Protein AF-A0A9Q9BZ95-F1 (afdb_monomer)

Secondary structure (DSSP, 8-state):
-----HHHHHHHHHHHHHHS-TTTHHHHHHHHHHHHHHHHHHHHHHHHHHHHTT-------------EEEEE-TTS-EEEEE-THHHHHHHHHTSSSS-----

Radius of gyration: 24.18 Å; Cα contacts (8 Å, |Δi|>4): 35; chains: 1; bounding box: 45×57×64 Å

Foldseek 3Di:
DCPPDPVNVVVVVVVVCVVDDVVCVVVVVVVVVVVVVVVVVVVVVVVVVCVVVVVDPPCPDDPPPFPWDWDQDPVRDIDTDTDCVVVVVVVVVVPPPPDDDDD

pLDDT: mean 70.89, std 17.48, range [34.62, 92.94]

Organism: NCBI:txid89586

Solvent-accessible surface area (backbone atoms only — not comparable to full-atom values): 6627 Å² total; per-residue (Å²): 134,82,84,78,43,74,70,54,54,50,50,52,50,52,54,49,54,69,75,40,59,75,85,48,49,68,53,54,52,52,51,50,51,53,51,50,53,52,51,51,52,53,48,50,54,50,51,53,51,37,52,75,68,69,76,49,93,75,81,78,66,82,74,71,84,66,58,73,43,78,45,72,45,100,84,72,47,81,41,90,42,71,66,61,75,68,62,54,62,61,53,59,70,72,69,78,82,82,86,87,89,88,132

Sequence (103 aa):
MFSIGLSEIIVIIVVGCLMLDPKKLPHVIKDIQTLYKKIFIIRQELINTAKSINICDIDDNEEENVIKKKIIGNDGNVYEAYEIKNLINNKEAKSYDSKNTNS

Nearest PDB structures (foldseek):
  6skl-assembly1_X  TM=2.795E-01  e=6.503E-01  Saccharomyces cerevisiae S288C
  8kg6-assembly1_K  TM=3.025E-01  e=1.535E+00  Saccharomyces cerevisiae S288C
  6zqe-assembly1_UK  TM=4.570E-01  e=5.041E+00  Saccharomyces cerevisiae S288C

InterPro domains:
  IPR003369 Sec-independent protein translocase protein TatA/B/E [PF02416] (2-38)

Mean predict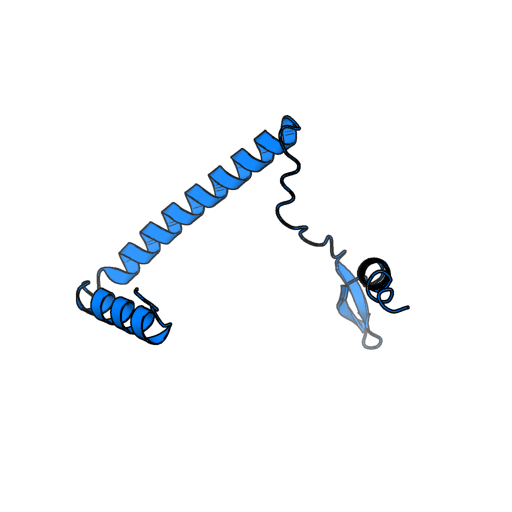ed aligned error: 18.7 Å

Structure (mmCIF, N/CA/C/O backbone):
data_AF-A0A9Q9BZ95-F1
#
_entry.id   AF-A0A9Q9BZ95-F1
#
loop_
_atom_site.group_PDB
_atom_site.id
_atom_site.type_symbol
_atom_site.label_atom_id
_atom_site.label_alt_id
_atom_site.label_comp_id
_atom_site.label_asym_id
_atom_site.label_entity_id
_atom_site.label_seq_id
_atom_site.pdbx_PDB_ins_code
_atom_site.Cartn_x
_atom_site.Cartn_y
_atom_site.Cartn_z
_atom_site.occupancy
_atom_site.B_iso_or_equiv
_atom_site.auth_seq_id
_atom_site.auth_comp_id
_atom_site.auth_asym_id
_atom_site.auth_atom_id
_atom_site.pdbx_PDB_model_num
ATOM 1 N N . MET A 1 1 ? 1.305 -29.147 -0.300 1.00 56.69 1 MET A N 1
ATOM 2 C CA . MET A 1 1 ? 0.551 -28.687 -1.485 1.00 56.69 1 MET A CA 1
ATOM 3 C C . MET A 1 1 ? -0.519 -27.728 -0.995 1.00 56.69 1 MET A C 1
ATOM 5 O O . MET A 1 1 ? -1.635 -28.149 -0.736 1.00 56.69 1 MET A O 1
ATOM 9 N N . PHE A 1 2 ? -0.155 -26.469 -0.753 1.00 58.03 2 PHE A N 1
ATOM 10 C CA . PHE A 1 2 ? -1.134 -25.452 -0.384 1.00 58.03 2 PHE A CA 1
ATOM 11 C C . PHE A 1 2 ? -1.585 -24.776 -1.668 1.00 58.03 2 PHE A C 1
ATOM 13 O O . PHE A 1 2 ? -0.941 -23.845 -2.147 1.00 58.03 2 PHE A O 1
ATOM 20 N N . SER A 1 3 ? -2.669 -25.281 -2.247 1.00 74.75 3 SER A N 1
ATOM 21 C CA . SER A 1 3 ? -3.441 -24.535 -3.238 1.00 74.75 3 SER A CA 1
ATOM 22 C C . SER A 1 3 ? -4.185 -23.420 -2.501 1.00 74.75 3 SER A C 1
ATOM 24 O O . SER A 1 3 ? -5.400 -23.492 -2.343 1.00 74.75 3 SER A O 1
ATOM 26 N N . ILE A 1 4 ? -3.432 -22.449 -1.966 1.00 82.62 4 ILE A N 1
ATOM 27 C CA . ILE A 1 4 ? -3.984 -21.353 -1.170 1.00 82.62 4 ILE A CA 1
ATOM 28 C C . ILE A 1 4 ? -4.906 -20.548 -2.094 1.00 82.62 4 ILE A C 1
ATOM 30 O O . ILE A 1 4 ? -4.480 -19.963 -3.094 1.00 82.62 4 ILE A O 1
ATOM 34 N N . GLY A 1 5 ? -6.201 -20.599 -1.807 1.00 87.94 5 GLY A N 1
ATOM 35 C CA . GLY A 1 5 ? -7.210 -19.850 -2.546 1.00 87.94 5 GLY A CA 1
ATOM 36 C C . GLY A 1 5 ? -7.335 -18.420 -2.025 1.00 87.94 5 GLY A C 1
ATOM 37 O O . GLY A 1 5 ? -6.977 -18.126 -0.883 1.00 87.94 5 GLY A O 1
ATOM 38 N N . LEU A 1 6 ? -7.928 -17.528 -2.826 1.00 88.50 6 LEU A N 1
ATOM 39 C CA . LEU A 1 6 ? -8.269 -16.169 -2.377 1.00 88.50 6 LEU A CA 1
ATOM 40 C C . LEU A 1 6 ? -9.136 -16.183 -1.105 1.00 88.50 6 LEU A C 1
ATOM 42 O O . LEU A 1 6 ? -8.941 -15.355 -0.220 1.00 88.50 6 LEU A O 1
ATOM 46 N N . SER A 1 7 ? -10.049 -17.153 -0.980 1.00 91.38 7 SER A N 1
ATOM 47 C CA . SER A 1 7 ? -10.884 -17.334 0.214 1.00 91.38 7 SER A CA 1
ATOM 48 C C . SER A 1 7 ? -10.063 -17.604 1.476 1.00 91.38 7 SER A C 1
ATOM 50 O O . SER A 1 7 ? -10.384 -17.089 2.541 1.00 91.38 7 SER A O 1
ATOM 52 N N . GLU A 1 8 ? -8.987 -18.377 1.366 1.00 90.38 8 GLU A N 1
ATOM 53 C CA . GLU A 1 8 ? -8.144 -18.764 2.497 1.00 90.38 8 GLU A CA 1
ATOM 54 C C . GLU A 1 8 ? -7.241 -17.605 2.937 1.00 90.38 8 GLU A C 1
ATOM 56 O O . GLU A 1 8 ? -7.107 -17.338 4.130 1.00 90.38 8 GLU A O 1
ATOM 61 N N . ILE A 1 9 ? -6.736 -16.821 1.976 1.00 92.94 9 ILE A N 1
ATOM 62 C CA . ILE A 1 9 ? -6.018 -15.565 2.243 1.00 92.94 9 ILE A CA 1
ATOM 63 C C . ILE A 1 9 ? -6.906 -14.585 3.020 1.00 92.94 9 ILE A C 1
ATOM 65 O O . ILE A 1 9 ? -6.462 -14.001 4.007 1.00 92.94 9 ILE A O 1
ATOM 69 N N . ILE A 1 10 ? -8.169 -14.423 2.613 1.00 92.75 10 ILE A N 1
ATOM 70 C CA . ILE A 1 10 ? -9.115 -13.533 3.301 1.00 92.75 10 ILE A CA 1
ATOM 71 C C . ILE A 1 10 ? -9.347 -13.999 4.742 1.00 92.75 10 ILE A C 1
ATOM 73 O O . ILE A 1 10 ? -9.312 -13.174 5.654 1.00 92.75 10 ILE A O 1
ATOM 77 N N . VAL A 1 11 ? -9.532 -15.303 4.971 1.00 92.88 11 VAL A N 1
ATOM 78 C CA . VAL A 1 11 ? -9.704 -15.853 6.327 1.00 92.88 11 VAL A CA 1
ATOM 79 C C . VAL A 1 11 ? -8.476 -15.573 7.192 1.00 92.88 11 VAL A C 1
ATOM 81 O O . VAL A 1 11 ? -8.629 -15.108 8.320 1.00 92.88 11 VAL A O 1
ATOM 84 N N . ILE A 1 12 ? -7.266 -15.777 6.665 1.00 92.75 12 ILE A N 1
ATOM 85 C CA . ILE A 1 12 ? -6.017 -15.484 7.383 1.00 92.75 12 ILE A CA 1
ATOM 86 C C . ILE A 1 12 ? -5.934 -13.998 7.754 1.00 92.75 12 ILE A C 1
ATOM 88 O O . ILE A 1 12 ? -5.594 -13.671 8.891 1.00 92.75 12 ILE A O 1
ATOM 92 N N . ILE A 1 13 ? -6.286 -13.098 6.830 1.00 90.75 13 ILE A N 1
ATOM 93 C CA . ILE A 1 13 ? -6.296 -11.651 7.089 1.00 90.75 13 ILE A CA 1
ATOM 94 C C . ILE A 1 13 ? -7.307 -11.309 8.185 1.00 90.75 13 ILE A C 1
ATOM 96 O O . ILE A 1 13 ? -6.962 -10.592 9.119 1.00 90.75 13 ILE A O 1
ATOM 100 N N . VAL A 1 14 ? -8.532 -11.836 8.113 1.00 91.12 14 VAL A N 1
ATOM 101 C CA . VAL A 1 14 ? -9.579 -11.568 9.112 1.00 91.12 14 VAL A CA 1
ATOM 102 C C . VAL A 1 14 ? -9.163 -12.078 10.490 1.00 91.12 14 VAL A C 1
ATOM 104 O O . VAL A 1 14 ? -9.259 -11.336 11.466 1.00 91.12 14 VAL A O 1
ATOM 107 N N . VAL A 1 15 ? -8.648 -13.307 10.579 1.00 92.19 15 VAL A N 1
ATOM 108 C CA . VAL A 1 15 ? -8.153 -13.881 11.840 1.00 92.19 15 VAL A CA 1
ATOM 109 C C . VAL A 1 15 ? -6.976 -13.065 12.380 1.00 92.19 15 VAL A C 1
ATOM 111 O O . VAL A 1 15 ? -6.949 -12.747 13.568 1.00 92.19 15 VAL A O 1
ATOM 114 N N . GLY A 1 16 ? -6.048 -12.646 11.517 1.00 88.81 16 GLY A N 1
ATOM 115 C CA . GLY A 1 16 ? -4.945 -11.761 11.890 1.00 88.81 16 GLY A CA 1
ATOM 116 C C . GLY A 1 16 ? -5.427 -10.402 12.407 1.00 88.81 16 GLY A C 1
ATOM 117 O O . GLY A 1 16 ? -4.951 -9.932 13.437 1.00 88.81 16 GLY A O 1
ATOM 118 N N . CYS A 1 17 ? -6.417 -9.790 11.754 1.00 86.00 17 CYS A N 1
ATOM 119 C CA . CYS A 1 17 ? -7.023 -8.536 12.199 1.00 86.00 17 CYS A CA 1
ATOM 120 C C . CYS A 1 17 ? -7.783 -8.674 13.524 1.00 86.00 17 CYS A C 1
ATOM 122 O O . CYS A 1 17 ? -7.808 -7.711 14.281 1.00 86.00 17 CYS A O 1
ATOM 124 N N . LEU A 1 18 ? -8.383 -9.833 13.811 1.00 87.38 18 LEU A N 1
ATOM 125 C CA . LEU A 1 18 ? -9.044 -10.111 15.093 1.00 87.38 18 LEU A CA 1
ATOM 126 C C . LEU A 1 18 ? -8.041 -10.348 16.229 1.00 87.38 18 LEU A C 1
ATOM 128 O O . LEU A 1 18 ? -8.315 -9.982 17.369 1.00 87.38 18 LEU A O 1
ATOM 132 N N . MET A 1 19 ? -6.892 -10.960 15.928 1.00 88.44 19 MET A N 1
ATOM 133 C CA . MET A 1 19 ? -5.805 -11.145 16.896 1.00 88.44 19 MET A CA 1
ATOM 134 C C . MET A 1 19 ? -5.093 -9.835 17.241 1.00 88.44 19 MET A C 1
ATOM 136 O O . MET A 1 19 ? -4.551 -9.689 18.337 1.00 88.44 19 MET A O 1
ATOM 140 N N . LEU A 1 20 ? -5.069 -8.885 16.309 1.00 83.62 20 LEU A N 1
ATOM 141 C CA . LEU A 1 20 ? -4.503 -7.562 16.522 1.00 83.62 20 LEU A CA 1
ATOM 142 C C . LEU A 1 20 ? -5.536 -6.649 17.187 1.00 83.62 20 LEU A C 1
ATOM 144 O O . LEU A 1 20 ? -6.693 -6.597 16.785 1.00 83.62 20 LEU A O 1
ATOM 148 N N . ASP A 1 21 ? -5.109 -5.856 18.171 1.00 82.81 21 ASP A N 1
ATOM 149 C CA . ASP A 1 21 ? -5.989 -4.837 18.745 1.00 82.81 21 ASP A CA 1
ATOM 150 C C . ASP A 1 21 ? -6.474 -3.882 17.634 1.00 82.81 21 ASP A C 1
ATOM 152 O O . ASP A 1 21 ? -5.642 -3.211 17.003 1.00 82.81 21 ASP A O 1
ATOM 156 N N . PRO A 1 22 ? -7.796 -3.701 17.438 1.00 79.06 22 PRO A N 1
ATOM 157 C CA . PRO A 1 22 ? -8.328 -2.856 16.363 1.00 79.06 22 PRO A CA 1
ATOM 158 C C . PRO A 1 22 ? -7.884 -1.394 16.501 1.00 79.06 22 PRO A C 1
ATOM 160 O O . PRO A 1 22 ? -7.792 -0.661 15.520 1.00 79.06 22 PRO A O 1
ATOM 163 N N . LYS A 1 23 ? -7.536 -0.971 17.723 1.00 83.44 23 LYS A N 1
ATOM 164 C CA . LYS A 1 23 ? -6.996 0.362 18.022 1.00 83.44 23 LYS A CA 1
ATOM 165 C C . LYS A 1 23 ? -5.556 0.558 17.535 1.00 83.44 23 LYS A C 1
ATOM 167 O O . LYS A 1 23 ? -5.159 1.691 17.278 1.00 83.44 23 LYS A O 1
ATOM 172 N N . LYS A 1 24 ? -4.773 -0.518 17.411 1.00 83.44 24 LYS A N 1
ATOM 173 C CA . LYS A 1 24 ? -3.363 -0.483 16.983 1.00 83.44 24 LYS A CA 1
ATOM 174 C C . LYS A 1 24 ? -3.213 -0.670 15.473 1.00 83.44 24 LYS A C 1
ATOM 176 O O . LYS A 1 24 ? -2.263 -0.153 14.894 1.00 83.44 24 LYS A O 1
ATOM 181 N N . LEU A 1 25 ? -4.173 -1.327 14.824 1.00 82.94 25 LEU A N 1
ATOM 182 C CA . LEU A 1 25 ? -4.185 -1.569 13.380 1.00 82.94 25 LEU A CA 1
ATOM 183 C C . LEU A 1 25 ? -3.965 -0.304 12.514 1.00 82.94 25 LEU A C 1
ATOM 185 O O . LEU A 1 25 ? -3.078 -0.332 11.659 1.00 82.94 25 LEU A O 1
ATOM 189 N N . PRO A 1 26 ? -4.662 0.833 12.735 1.00 85.75 26 PRO A N 1
ATOM 190 C CA . PRO A 1 26 ? -4.415 2.044 11.948 1.00 85.75 26 PRO A CA 1
ATOM 191 C C . PRO A 1 26 ? -3.026 2.653 12.188 1.00 85.75 26 PRO A C 1
ATOM 193 O O . PRO A 1 26 ? -2.524 3.370 11.325 1.00 85.75 26 PRO A O 1
ATOM 196 N N . HIS A 1 27 ? -2.397 2.388 13.336 1.00 87.56 27 HIS A N 1
ATOM 197 C CA . HIS A 1 27 ? -1.030 2.830 13.609 1.00 87.56 27 HIS A CA 1
ATOM 198 C C . HIS A 1 27 ? -0.021 1.984 12.825 1.00 87.56 27 HIS A C 1
ATOM 200 O O . HIS A 1 27 ? 0.783 2.529 12.077 1.00 87.56 27 HIS A O 1
ATOM 206 N N . VAL A 1 28 ? -0.181 0.657 12.864 1.00 86.06 28 VAL A N 1
ATOM 207 C CA . VAL A 1 28 ? 0.652 -0.292 12.109 1.00 86.06 28 VAL A CA 1
ATOM 208 C C . VAL A 1 28 ? 0.591 -0.021 10.601 1.00 86.06 28 VAL A C 1
ATOM 210 O O . VAL A 1 28 ? 1.619 -0.017 9.928 1.00 86.06 28 VAL A O 1
ATOM 213 N N . ILE A 1 29 ? -0.595 0.279 10.058 1.00 87.81 29 ILE A N 1
ATOM 214 C CA . ILE A 1 29 ? -0.749 0.636 8.637 1.00 87.81 29 ILE A CA 1
ATOM 215 C C . ILE A 1 29 ? 0.025 1.920 8.297 1.00 87.81 29 ILE A C 1
ATOM 217 O O . ILE A 1 29 ? 0.674 1.982 7.252 1.00 87.81 29 ILE A O 1
ATOM 221 N N . LYS A 1 30 ? -0.005 2.940 9.167 1.00 89.75 30 LYS A N 1
ATOM 222 C CA . LYS A 1 30 ? 0.751 4.190 8.968 1.00 89.75 30 LYS A CA 1
ATOM 223 C C . LYS A 1 30 ? 2.262 3.960 8.999 1.00 89.75 30 LYS A C 1
ATOM 225 O O . LYS A 1 30 ? 2.986 4.559 8.198 1.00 89.75 30 LYS A O 1
ATOM 230 N N . ASP A 1 31 ? 2.729 3.078 9.874 1.00 89.75 31 ASP A N 1
ATOM 231 C CA . ASP A 1 31 ? 4.146 2.726 9.971 1.00 89.75 31 ASP A CA 1
ATOM 232 C C . ASP A 1 31 ? 4.616 1.996 8.709 1.00 89.75 31 ASP A C 1
ATOM 234 O O . ASP A 1 31 ? 5.620 2.379 8.101 1.00 89.75 31 ASP A O 1
ATOM 238 N N . ILE A 1 32 ? 3.828 1.022 8.240 1.00 88.81 32 ILE A N 1
ATOM 239 C CA . ILE A 1 32 ? 4.071 0.306 6.980 1.00 88.81 32 ILE A CA 1
ATOM 240 C C . ILE A 1 32 ? 4.058 1.274 5.796 1.00 88.81 32 ILE A C 1
ATOM 242 O O . ILE A 1 32 ? 4.942 1.209 4.946 1.00 88.81 32 ILE A O 1
ATOM 246 N N . GLN A 1 33 ? 3.105 2.206 5.742 1.00 89.94 33 GLN A N 1
ATOM 247 C CA . GLN A 1 33 ? 3.033 3.202 4.673 1.00 89.94 33 GLN A CA 1
ATOM 248 C C . GLN A 1 33 ? 4.278 4.098 4.653 1.00 89.94 33 GLN A C 1
ATOM 250 O O . GLN A 1 33 ? 4.807 4.413 3.585 1.00 89.94 33 GLN A O 1
ATOM 255 N N . THR A 1 34 ? 4.759 4.509 5.825 1.00 90.06 34 THR A N 1
ATOM 256 C CA . THR A 1 34 ? 5.964 5.337 5.947 1.00 90.06 34 THR A CA 1
ATOM 257 C C . THR A 1 34 ? 7.205 4.563 5.512 1.00 90.06 34 THR A C 1
ATOM 259 O O . THR A 1 34 ? 8.031 5.094 4.768 1.00 90.06 34 THR A O 1
ATOM 262 N N . LEU A 1 35 ? 7.318 3.297 5.917 1.00 88.00 35 LEU A N 1
ATOM 263 C CA . LEU A 1 35 ? 8.397 2.408 5.491 1.00 88.00 35 LEU A CA 1
ATOM 264 C C . LEU A 1 35 ? 8.362 2.171 3.975 1.00 88.00 35 LEU A C 1
ATOM 266 O O . LEU A 1 35 ? 9.387 2.296 3.310 1.00 88.00 35 LEU A O 1
ATOM 270 N N . TYR A 1 36 ? 7.180 1.906 3.418 1.00 88.00 36 TYR A N 1
ATOM 271 C CA . TYR A 1 36 ? 6.987 1.698 1.987 1.00 88.00 36 TYR A CA 1
ATOM 272 C C . TYR A 1 36 ? 7.402 2.928 1.175 1.00 88.00 36 TYR A C 1
ATOM 274 O O . TYR A 1 36 ? 8.138 2.798 0.201 1.00 88.00 36 TYR A O 1
ATOM 282 N N . LYS A 1 37 ? 7.013 4.136 1.610 1.00 88.62 37 LYS A N 1
ATOM 283 C CA . LYS A 1 37 ? 7.448 5.389 0.970 1.00 88.62 37 LYS A CA 1
ATOM 284 C C . LYS A 1 37 ? 8.970 5.532 0.960 1.00 88.62 37 LYS A C 1
ATOM 286 O O . LYS A 1 37 ? 9.529 5.910 -0.062 1.00 88.62 37 LYS A O 1
ATOM 291 N N . LYS A 1 38 ? 9.644 5.202 2.067 1.00 86.69 38 LYS A N 1
ATOM 292 C CA . LYS A 1 38 ? 11.115 5.238 2.136 1.00 86.69 38 LYS A CA 1
ATOM 293 C C . LYS A 1 38 ? 11.746 4.255 1.153 1.00 86.69 38 LYS A C 1
ATOM 295 O O . LYS A 1 38 ? 12.647 4.635 0.417 1.00 86.69 38 LYS A O 1
ATOM 300 N N . ILE A 1 39 ? 11.243 3.023 1.103 1.00 86.44 39 ILE A N 1
ATOM 301 C CA . ILE A 1 39 ? 11.727 2.003 0.162 1.00 86.44 39 ILE A CA 1
ATOM 302 C C . ILE A 1 39 ? 11.493 2.445 -1.287 1.00 86.44 39 ILE A C 1
ATOM 304 O O . ILE A 1 39 ? 12.365 2.252 -2.126 1.00 86.44 39 ILE A O 1
ATOM 308 N N . PHE A 1 40 ? 10.350 3.066 -1.582 1.00 85.00 40 PHE A N 1
ATOM 309 C CA . PHE A 1 40 ? 10.035 3.580 -2.914 1.00 85.00 40 PHE A CA 1
ATOM 310 C C . PHE A 1 40 ? 11.010 4.676 -3.364 1.00 85.00 40 PHE A C 1
ATOM 312 O O . PHE A 1 40 ? 11.507 4.623 -4.485 1.00 85.00 40 PHE A O 1
ATOM 319 N N . ILE A 1 41 ? 11.333 5.624 -2.480 1.00 85.25 41 ILE A N 1
ATOM 320 C CA . ILE A 1 41 ? 12.314 6.684 -2.765 1.00 85.25 41 ILE A CA 1
ATOM 321 C C . ILE A 1 41 ? 13.698 6.076 -3.022 1.00 85.25 41 ILE A C 1
ATOM 323 O O . ILE A 1 41 ? 14.311 6.367 -4.043 1.00 85.25 41 ILE A O 1
ATOM 327 N N . ILE A 1 42 ? 14.149 5.168 -2.149 1.00 83.31 42 ILE A N 1
ATOM 328 C CA . ILE A 1 42 ? 15.449 4.495 -2.300 1.00 83.31 42 ILE A CA 1
ATOM 329 C C . ILE A 1 42 ? 15.502 3.711 -3.614 1.00 83.31 42 ILE A C 1
ATOM 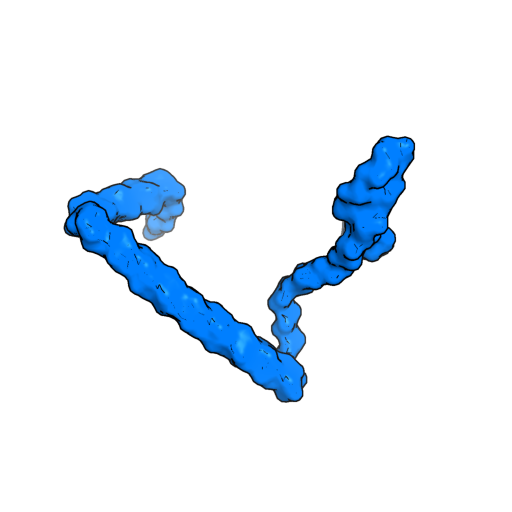331 O O . ILE A 1 42 ? 16.513 3.743 -4.307 1.00 83.31 42 ILE A O 1
ATOM 335 N N . ARG A 1 43 ? 14.414 3.027 -3.988 1.00 81.19 43 ARG A N 1
ATOM 336 C CA . ARG A 1 43 ? 14.319 2.333 -5.278 1.00 81.19 43 ARG A CA 1
ATOM 337 C C . ARG A 1 43 ? 14.480 3.293 -6.450 1.00 81.19 43 ARG A C 1
ATOM 339 O O . ARG A 1 43 ? 15.272 2.992 -7.334 1.00 81.19 43 ARG A O 1
ATOM 346 N N . GLN A 1 44 ? 13.789 4.433 -6.447 1.00 77.56 44 GLN A N 1
ATOM 347 C CA . GLN A 1 44 ? 13.943 5.428 -7.511 1.00 77.56 44 GLN A CA 1
ATOM 348 C C . GLN A 1 44 ? 15.368 5.979 -7.596 1.00 77.56 44 GLN A C 1
ATOM 350 O O . GLN A 1 44 ? 15.911 6.093 -8.691 1.00 77.56 44 GLN A O 1
ATOM 355 N N . GLU A 1 45 ? 16.002 6.286 -6.464 1.00 78.06 45 GLU A N 1
ATOM 356 C CA . GLU A 1 45 ? 17.394 6.752 -6.444 1.00 78.06 45 GLU A CA 1
ATOM 357 C C . GLU A 1 45 ? 18.358 5.683 -6.976 1.00 78.06 45 GLU A C 1
ATOM 359 O O . GLU A 1 45 ? 19.278 5.998 -7.735 1.00 78.06 45 GLU A O 1
ATOM 364 N N . LEU A 1 46 ? 18.114 4.412 -6.641 1.00 81.81 46 LEU A N 1
ATOM 365 C CA . LEU A 1 46 ? 18.903 3.283 -7.125 1.00 81.81 46 LEU A CA 1
ATOM 366 C C . LEU A 1 46 ? 18.737 3.086 -8.638 1.00 81.81 46 LEU A C 1
ATOM 368 O O . LEU A 1 46 ? 19.734 2.921 -9.335 1.00 81.81 46 LEU A O 1
ATOM 372 N N . ILE A 1 47 ? 17.503 3.156 -9.150 1.00 77.69 47 ILE A N 1
ATOM 373 C CA . ILE A 1 47 ? 17.196 3.065 -10.588 1.00 77.69 47 ILE A CA 1
ATOM 374 C C . ILE A 1 47 ? 17.832 4.236 -11.339 1.00 77.69 47 ILE A C 1
ATOM 376 O O . ILE A 1 47 ? 18.508 4.027 -12.344 1.00 77.69 47 ILE A O 1
ATOM 380 N N . ASN A 1 48 ? 17.697 5.463 -10.830 1.00 75.81 48 ASN A N 1
ATOM 381 C CA . ASN A 1 48 ? 18.297 6.651 -11.440 1.00 75.81 48 ASN A CA 1
ATOM 382 C C . ASN A 1 48 ? 19.829 6.568 -11.472 1.00 75.81 48 ASN A C 1
ATOM 384 O O . ASN A 1 48 ? 20.448 6.969 -12.456 1.00 75.81 48 ASN A O 1
ATOM 388 N N . THR A 1 49 ? 20.438 6.008 -10.426 1.00 76.62 49 THR A N 1
ATOM 389 C CA . THR A 1 49 ? 21.888 5.773 -10.366 1.00 76.62 49 THR A CA 1
ATOM 390 C C . THR A 1 49 ? 22.318 4.640 -11.302 1.00 76.62 49 THR A C 1
ATOM 392 O O . THR A 1 49 ? 23.326 4.750 -11.989 1.00 76.62 49 THR A O 1
ATOM 395 N N . ALA A 1 50 ? 21.550 3.556 -11.401 1.00 73.25 50 ALA A N 1
ATOM 396 C CA . ALA A 1 50 ? 21.836 2.473 -12.342 1.00 73.25 50 ALA A CA 1
ATOM 397 C C . ALA A 1 50 ? 21.717 2.942 -13.804 1.00 73.25 50 ALA A C 1
ATOM 399 O O . ALA A 1 50 ? 22.563 2.599 -14.636 1.00 73.25 50 ALA A O 1
ATOM 400 N N . LYS A 1 51 ? 20.720 3.791 -14.091 1.00 72.50 51 LYS A N 1
ATOM 401 C CA . LYS A 1 51 ? 20.508 4.439 -15.390 1.00 72.50 51 LYS A CA 1
ATOM 402 C C . LYS A 1 51 ? 21.639 5.404 -15.738 1.00 72.50 51 LYS A C 1
ATOM 404 O O . LYS A 1 51 ? 22.080 5.430 -16.882 1.00 72.50 51 LYS A O 1
ATOM 409 N N . SER A 1 52 ? 22.148 6.170 -14.770 1.00 70.50 52 SER A N 1
ATOM 410 C CA . SER A 1 52 ? 23.247 7.114 -15.017 1.00 70.50 52 SER A CA 1
ATOM 411 C C . SER A 1 52 ? 24.586 6.430 -15.302 1.00 70.50 52 SER A C 1
ATOM 413 O O . SER A 1 52 ? 25.435 7.020 -15.967 1.00 70.50 52 SER A O 1
ATOM 415 N N . ILE A 1 53 ? 24.765 5.181 -14.860 1.00 74.50 53 ILE A N 1
ATOM 416 C CA . ILE A 1 53 ? 25.985 4.397 -15.097 1.00 74.50 53 ILE A CA 1
ATOM 417 C C . ILE A 1 53 ? 25.815 3.440 -16.305 1.00 74.50 53 ILE A C 1
ATOM 419 O O . ILE A 1 53 ? 26.727 2.681 -16.619 1.00 74.50 53 ILE A O 1
ATOM 423 N N . ASN A 1 54 ? 24.690 3.491 -17.044 1.00 60.75 54 ASN A N 1
ATOM 424 C CA . ASN A 1 54 ? 24.392 2.611 -18.195 1.00 60.75 54 ASN A CA 1
ATOM 425 C C . ASN A 1 54 ? 24.470 1.102 -17.867 1.00 60.75 54 ASN A C 1
ATOM 427 O O . ASN A 1 54 ? 24.701 0.276 -18.748 1.00 60.75 54 ASN A O 1
ATOM 431 N N . ILE A 1 55 ? 24.306 0.722 -16.594 1.00 60.78 55 ILE A N 1
ATOM 432 C CA . ILE A 1 55 ? 24.533 -0.666 -16.158 1.00 60.78 55 ILE A CA 1
ATOM 433 C C . ILE A 1 55 ? 23.342 -1.566 -16.502 1.00 60.78 55 ILE A C 1
ATOM 435 O O . ILE A 1 55 ? 23.525 -2.773 -16.655 1.00 60.78 55 ILE A O 1
ATOM 439 N N . CYS A 1 56 ? 22.136 -1.020 -16.676 1.00 51.09 56 CYS A N 1
ATOM 440 C CA . CYS A 1 56 ? 20.982 -1.820 -17.064 1.00 51.09 56 CYS A CA 1
ATOM 441 C C . CYS A 1 56 ? 19.975 -1.020 -17.900 1.00 51.09 56 CYS A C 1
ATOM 443 O O . CYS A 1 56 ? 19.561 0.066 -17.490 1.00 51.09 56 CYS A O 1
ATOM 445 N N . ASP A 1 57 ? 19.492 -1.629 -18.986 1.00 57.00 57 ASP A N 1
ATOM 446 C CA . ASP A 1 57 ? 18.175 -1.352 -19.574 1.00 57.00 57 ASP A CA 1
ATOM 447 C C . ASP A 1 57 ? 17.085 -1.804 -18.583 1.00 57.00 57 ASP A C 1
ATOM 449 O O . ASP A 1 57 ? 16.399 -2.807 -18.780 1.00 57.00 57 ASP A O 1
ATOM 453 N N . ILE A 1 58 ? 16.967 -1.115 -17.444 1.00 54.56 58 ILE A N 1
ATOM 454 C CA . ILE A 1 58 ? 15.797 -1.258 -16.573 1.00 54.56 58 ILE A CA 1
ATOM 455 C C . ILE A 1 58 ? 14.707 -0.400 -17.209 1.00 54.56 58 ILE A C 1
ATOM 457 O O . ILE A 1 58 ? 14.567 0.789 -16.920 1.00 54.56 58 ILE A O 1
ATOM 461 N N . ASP A 1 59 ? 13.985 -1.019 -18.139 1.00 54.78 59 ASP A N 1
ATOM 462 C CA . ASP A 1 59 ?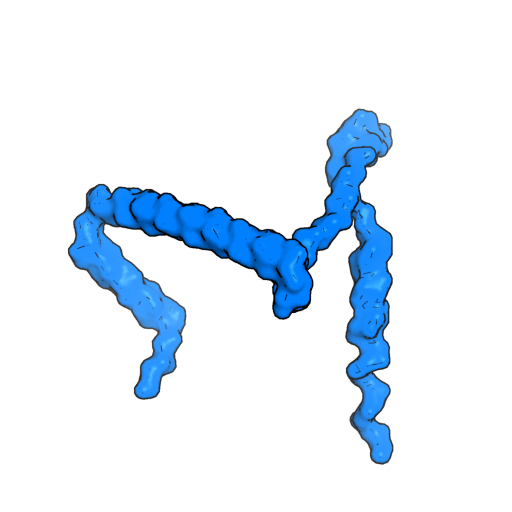 12.695 -0.545 -18.626 1.00 54.78 59 ASP A CA 1
ATOM 463 C C . ASP A 1 59 ? 11.652 -0.750 -17.518 1.00 54.78 59 ASP A C 1
ATOM 465 O O . ASP A 1 59 ? 10.855 -1.6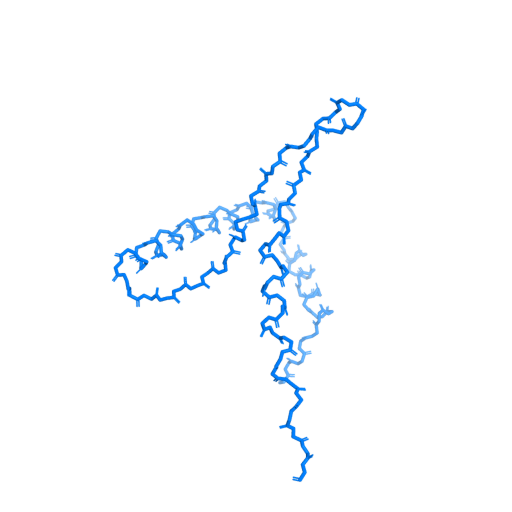91 -17.513 1.00 54.78 59 ASP A O 1
ATOM 469 N N . ASP A 1 60 ? 11.710 0.113 -16.504 1.00 49.75 60 ASP A N 1
ATOM 470 C CA . ASP A 1 60 ? 10.613 0.280 -15.562 1.00 49.75 60 ASP A CA 1
ATOM 471 C C . ASP A 1 60 ? 9.537 1.117 -16.254 1.00 49.75 60 ASP A C 1
ATOM 473 O O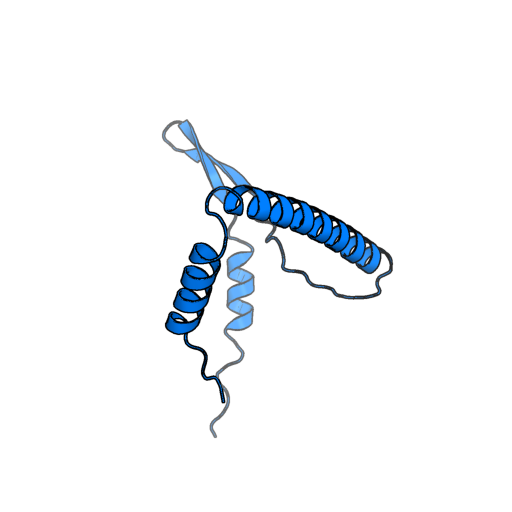 . ASP A 1 60 ? 9.461 2.324 -16.050 1.00 49.75 60 ASP A O 1
ATOM 477 N N . ASN A 1 61 ? 8.746 0.439 -17.090 1.00 45.50 61 ASN A N 1
ATOM 478 C CA . ASN A 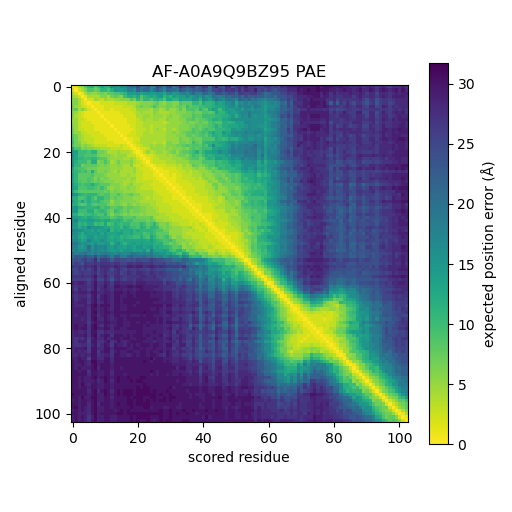1 61 ? 7.441 0.845 -17.605 1.00 45.50 61 ASN A CA 1
ATOM 479 C C . ASN A 1 61 ? 7.324 2.339 -17.916 1.00 45.50 61 ASN A C 1
ATOM 481 O O . ASN A 1 61 ? 6.989 3.137 -17.040 1.00 45.50 61 ASN A O 1
ATOM 485 N N . GLU A 1 62 ? 7.506 2.658 -19.198 1.00 44.50 62 GLU A N 1
ATOM 486 C CA . GLU A 1 62 ? 6.942 3.819 -19.881 1.00 44.50 62 GLU A CA 1
ATOM 487 C C . GLU A 1 62 ? 5.694 4.358 -19.153 1.00 44.50 62 GLU A C 1
ATOM 489 O O . GLU A 1 62 ? 4.564 3.908 -19.363 1.00 44.50 62 GLU A O 1
ATOM 494 N N . GLU A 1 63 ? 5.881 5.382 -18.313 1.00 44.97 63 GLU A N 1
ATOM 495 C CA . GLU A 1 63 ? 4.893 6.443 -18.231 1.00 44.97 63 GLU A CA 1
ATOM 496 C C . GLU A 1 63 ? 4.774 6.935 -19.672 1.00 44.97 63 GLU A C 1
ATOM 498 O O . GLU A 1 63 ? 5.610 7.715 -20.143 1.00 44.97 63 GLU A O 1
ATOM 503 N N . GLU A 1 64 ? 3.812 6.365 -20.414 1.00 45.47 64 GLU A N 1
ATOM 504 C CA . GLU A 1 64 ? 3.462 6.818 -21.751 1.00 45.47 64 GLU A CA 1
ATOM 505 C C . GLU A 1 64 ? 3.424 8.338 -21.654 1.00 45.47 64 GLU A C 1
ATOM 507 O O . GLU A 1 64 ? 2.663 8.911 -20.868 1.00 45.47 64 GLU A O 1
ATOM 512 N N . ASN A 1 65 ? 4.316 8.992 -22.397 1.00 45.16 65 ASN A N 1
ATOM 513 C CA . ASN A 1 65 ? 4.361 10.437 -22.521 1.00 45.16 65 ASN A CA 1
ATOM 514 C C . ASN A 1 65 ? 3.092 10.859 -23.272 1.00 45.16 65 ASN A C 1
ATOM 516 O O . ASN A 1 65 ? 3.129 11.204 -24.454 1.00 45.16 65 ASN A O 1
ATOM 520 N N . VAL A 1 66 ? 1.933 10.772 -22.618 1.00 53.75 66 VAL A N 1
ATOM 521 C CA . VAL A 1 66 ? 0.673 11.207 -23.192 1.00 53.75 66 VAL A CA 1
ATOM 522 C C . VAL A 1 66 ? 0.690 12.720 -23.089 1.00 53.75 66 VAL A C 1
ATOM 524 O O . VAL A 1 66 ? 0.411 13.304 -22.042 1.00 53.75 66 VAL A O 1
ATOM 527 N N . ILE A 1 67 ? 1.098 13.362 -24.181 1.00 56.06 67 ILE A N 1
ATOM 528 C CA . ILE A 1 67 ? 1.124 14.815 -24.316 1.00 56.06 67 ILE A CA 1
ATOM 529 C C . ILE A 1 67 ? -0.318 15.311 -24.132 1.00 56.06 67 ILE A C 1
ATOM 531 O O . ILE A 1 67 ? -1.145 15.228 -25.044 1.00 56.06 67 ILE A O 1
ATOM 535 N N . LYS A 1 68 ? -0.638 15.786 -22.923 1.00 61.19 68 LYS A N 1
ATOM 536 C CA . LYS A 1 68 ? -1.948 16.357 -22.591 1.00 61.19 68 LYS A CA 1
ATOM 537 C C . LYS A 1 68 ? -2.059 17.723 -23.259 1.00 61.19 68 LYS A C 1
ATOM 539 O O . LYS A 1 68 ? -1.331 18.651 -22.902 1.00 61.19 68 LYS A O 1
ATOM 544 N N . LYS A 1 69 ? -2.965 17.863 -24.225 1.00 66.31 69 LYS A N 1
ATOM 545 C CA . LYS A 1 69 ? -3.273 19.141 -24.882 1.00 66.31 69 LYS A CA 1
ATOM 546 C C . LYS A 1 69 ? -4.648 19.619 -24.441 1.00 66.31 69 LYS A C 1
ATOM 548 O O . LYS A 1 69 ? -5.584 18.836 -24.324 1.00 66.31 69 LYS A O 1
ATOM 553 N N . LYS A 1 70 ? -4.778 20.921 -24.203 1.00 78.25 70 LYS A N 1
ATOM 554 C CA . LYS A 1 70 ? -6.074 21.547 -23.933 1.00 78.25 70 LYS A CA 1
ATOM 555 C C . LYS A 1 70 ? -6.707 21.957 -25.258 1.00 78.25 70 LYS A C 1
ATOM 557 O O . LYS A 1 70 ? -6.052 22.628 -26.053 1.00 78.25 70 LYS A O 1
ATOM 562 N N . ILE A 1 71 ? -7.951 21.555 -25.491 1.00 78.56 71 ILE A N 1
ATOM 563 C CA . ILE A 1 71 ? -8.745 21.973 -26.654 1.0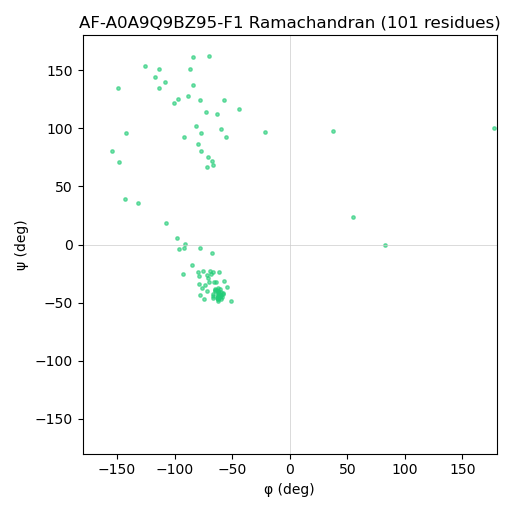0 78.56 71 ILE A CA 1
ATOM 564 C C . ILE A 1 71 ? -9.926 22.820 -26.188 1.00 78.56 71 ILE A C 1
ATOM 566 O O . ILE A 1 71 ? -10.411 22.649 -25.072 1.00 78.56 71 ILE A O 1
ATOM 570 N N . ILE A 1 72 ? -10.375 23.738 -27.038 1.00 80.38 72 ILE A N 1
ATOM 571 C CA . ILE A 1 72 ? -11.550 24.568 -26.771 1.00 80.38 72 ILE A CA 1
ATOM 572 C C . ILE A 1 72 ? -12.719 23.962 -27.545 1.00 80.38 72 ILE A C 1
ATOM 574 O O . ILE A 1 72 ? -12.633 23.783 -28.761 1.00 80.38 72 ILE A O 1
ATOM 578 N N . GLY A 1 73 ? -13.776 23.596 -26.826 1.00 77.56 73 GLY A N 1
ATOM 579 C CA . GLY A 1 73 ? -15.017 23.096 -27.395 1.00 77.56 73 GLY A CA 1
ATOM 580 C C . GLY A 1 73 ? -15.781 24.195 -28.126 1.00 77.56 73 GLY A C 1
ATOM 581 O O . GLY A 1 73 ? -15.558 25.388 -27.929 1.00 77.56 73 GLY A O 1
ATOM 582 N N . ASN A 1 74 ? -16.721 23.792 -28.977 1.00 78.00 74 ASN A N 1
ATOM 583 C CA . ASN A 1 74 ? -17.560 24.727 -29.732 1.00 78.00 74 ASN A CA 1
ATOM 584 C C . ASN A 1 74 ? -18.533 25.531 -28.839 1.00 78.00 74 ASN A C 1
ATOM 586 O O . ASN A 1 74 ? -19.216 26.438 -29.301 1.00 78.00 74 ASN A O 1
ATOM 590 N N . ASP A 1 75 ? -18.603 25.178 -27.559 1.00 83.88 75 ASP A N 1
ATOM 591 C CA . ASP A 1 75 ? -19.303 25.874 -26.483 1.00 83.88 75 ASP A CA 1
AT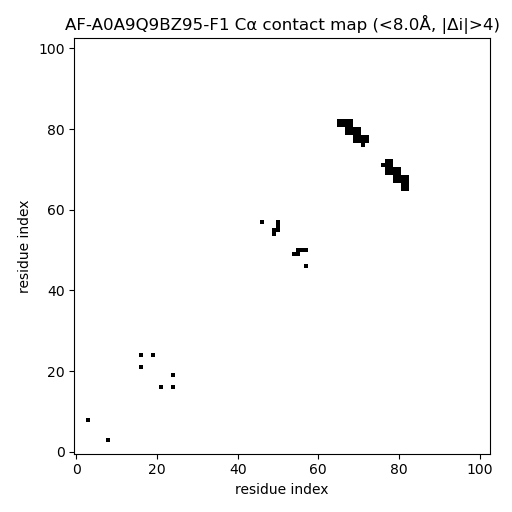OM 592 C C . ASP A 1 75 ? -18.411 26.893 -25.743 1.00 83.88 75 ASP A C 1
ATOM 594 O O . ASP A 1 75 ? -18.865 27.545 -24.805 1.00 83.88 75 ASP A O 1
ATOM 598 N N . GLY A 1 76 ? -17.146 27.037 -26.153 1.00 81.69 76 GLY A N 1
ATOM 599 C CA . GLY A 1 76 ? -16.160 27.928 -25.541 1.00 81.69 76 GLY A CA 1
ATOM 600 C C . GLY A 1 76 ? -15.466 27.357 -24.301 1.00 81.69 76 GLY A C 1
ATOM 601 O O . GLY A 1 76 ? -14.593 28.024 -23.743 1.00 81.69 76 GLY A O 1
ATOM 602 N N . ASN A 1 77 ? -15.803 26.135 -23.874 1.00 76.75 77 ASN A N 1
ATOM 603 C CA . ASN A 1 77 ? -15.216 25.513 -22.688 1.00 76.75 77 ASN A CA 1
ATOM 604 C C . ASN A 1 77 ? -13.911 24.773 -23.009 1.00 76.75 77 ASN A C 1
ATOM 606 O O . ASN A 1 77 ? -13.708 24.274 -24.115 1.00 76.75 77 ASN A O 1
ATOM 610 N N . VAL A 1 78 ? -13.004 24.692 -22.031 1.00 81.56 78 VAL A N 1
ATOM 611 C CA . VAL A 1 78 ? -11.686 24.061 -22.199 1.00 81.56 78 VAL A CA 1
ATOM 612 C C . VAL A 1 78 ? -11.710 22.624 -21.686 1.00 81.56 78 VAL A C 1
ATOM 614 O O . VAL A 1 78 ? -12.013 22.388 -20.517 1.00 81.56 78 VAL A O 1
ATOM 617 N N . TYR A 1 79 ? -11.312 21.680 -22.537 1.00 73.62 79 TYR A N 1
ATOM 618 C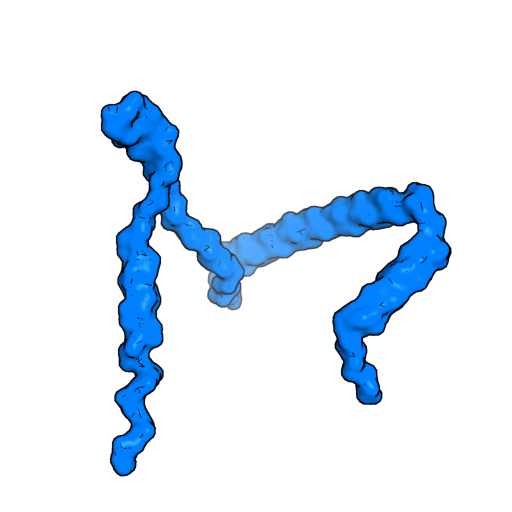 CA . TYR A 1 79 ? -11.258 20.251 -22.233 1.00 73.62 79 TYR A CA 1
ATOM 619 C C . TYR A 1 79 ? -9.829 19.719 -22.313 1.00 73.62 79 TYR A C 1
ATOM 621 O O . TYR A 1 79 ? -9.041 20.125 -23.173 1.00 73.62 79 TYR A O 1
ATOM 629 N N . GLU A 1 80 ? -9.497 18.781 -21.427 1.00 75.81 80 GLU A N 1
ATOM 630 C CA . GLU A 1 80 ? -8.263 18.005 -21.534 1.00 75.81 80 GLU A CA 1
ATOM 631 C C . GLU A 1 80 ? -8.434 16.915 -22.594 1.00 75.81 80 GLU A C 1
ATOM 633 O O . GLU A 1 80 ? -9.352 16.098 -22.521 1.00 75.81 80 GLU A O 1
ATOM 638 N N . ALA A 1 81 ? -7.544 16.906 -23.583 1.00 71.81 81 ALA A N 1
ATOM 639 C CA . ALA A 1 81 ? -7.500 15.915 -24.644 1.00 71.81 81 ALA A CA 1
ATOM 640 C C . ALA A 1 81 ? -6.106 15.279 -24.734 1.00 71.81 81 ALA A C 1
ATOM 642 O O . ALA A 1 81 ? -5.087 15.877 -24.375 1.00 71.81 81 ALA A O 1
ATOM 643 N N . TYR A 1 82 ? -6.070 14.051 -25.240 1.00 67.06 82 TYR A N 1
ATOM 644 C CA . TYR A 1 82 ? -4.861 13.245 -25.375 1.00 67.06 82 TYR A CA 1
ATOM 645 C C . TYR A 1 82 ? -4.541 13.046 -26.860 1.00 67.06 82 TYR A C 1
ATOM 647 O O . TYR A 1 82 ? -5.432 12.751 -27.657 1.00 67.06 82 TYR A O 1
ATOM 655 N N . GLU A 1 83 ? -3.280 13.222 -27.256 1.00 62.88 83 GLU A N 1
ATOM 656 C CA . GLU A 1 83 ? -2.854 13.019 -28.644 1.00 62.88 83 GLU A CA 1
ATOM 657 C C . GLU A 1 83 ? -2.616 11.522 -28.923 1.00 62.88 83 GLU A C 1
ATOM 659 O O . GLU A 1 83 ? -1.594 10.957 -28.552 1.00 62.88 83 GLU A O 1
ATOM 664 N N . ILE A 1 84 ? -3.571 10.865 -29.594 1.00 62.62 84 ILE A N 1
ATOM 665 C CA . ILE A 1 84 ? -3.594 9.398 -29.811 1.00 62.62 84 ILE A CA 1
ATOM 666 C C . ILE A 1 84 ? -2.622 8.944 -30.928 1.00 62.62 84 ILE A C 1
ATOM 668 O O . ILE A 1 84 ? -2.460 7.751 -31.176 1.00 62.62 84 ILE A O 1
ATOM 672 N N . LYS A 1 85 ? -1.930 9.867 -31.617 1.00 58.91 85 LYS A N 1
ATOM 673 C CA . LYS A 1 85 ? -1.115 9.541 -32.807 1.00 58.91 85 LYS A CA 1
ATOM 674 C C . LYS A 1 85 ? -0.023 8.491 -32.551 1.00 58.91 85 LYS A C 1
ATOM 676 O O . LYS A 1 85 ? 0.247 7.696 -33.444 1.00 58.91 85 LYS A O 1
ATOM 681 N N . ASN A 1 86 ? 0.538 8.425 -31.342 1.00 52.88 86 ASN A N 1
ATOM 682 C CA . ASN A 1 86 ? 1.578 7.442 -31.007 1.00 52.88 86 ASN A CA 1
ATOM 683 C C . ASN A 1 86 ? 1.029 6.068 -30.564 1.00 52.88 86 ASN A C 1
ATOM 685 O O . ASN A 1 86 ? 1.752 5.079 -30.642 1.00 52.88 86 ASN A O 1
ATOM 689 N N . LEU A 1 87 ? -0.248 5.969 -30.175 1.00 54.94 87 LEU A N 1
ATOM 690 C CA . LEU A 1 87 ? -0.885 4.710 -29.749 1.00 54.94 87 LEU A CA 1
ATOM 691 C C . LEU A 1 87 ? -1.288 3.810 -30.929 1.00 54.94 87 LEU A C 1
ATOM 693 O O . LEU A 1 87 ? -1.354 2.590 -30.785 1.00 54.94 87 LEU A O 1
ATOM 697 N N . ILE A 1 88 ? -1.553 4.392 -32.104 1.00 54.66 88 ILE A N 1
ATOM 698 C CA . ILE A 1 88 ? -1.983 3.638 -33.294 1.00 54.66 88 ILE A CA 1
ATOM 699 C C . ILE A 1 88 ? -0.786 2.936 -33.955 1.00 54.66 88 ILE A C 1
ATOM 701 O O . ILE A 1 88 ? -0.869 1.743 -34.242 1.00 54.66 88 ILE A O 1
ATOM 705 N N . ASN A 1 89 ? 0.358 3.620 -34.087 1.00 49.50 89 ASN A N 1
ATOM 706 C CA . ASN A 1 89 ? 1.562 3.037 -34.695 1.00 49.50 89 ASN A CA 1
ATOM 707 C C . ASN A 1 89 ? 2.130 1.848 -33.897 1.00 49.50 89 ASN A C 1
ATOM 709 O O . ASN A 1 89 ? 2.650 0.907 -34.491 1.00 49.50 89 ASN A O 1
ATOM 713 N N . ASN A 1 90 ? 2.000 1.844 -32.564 1.00 48.31 90 ASN A N 1
ATOM 714 C CA . ASN A 1 90 ? 2.477 0.731 -31.731 1.00 48.31 90 ASN A CA 1
ATOM 715 C C . ASN A 1 90 ? 1.547 -0.502 -31.813 1.00 48.31 90 ASN A C 1
ATOM 717 O O . ASN A 1 90 ? 1.967 -1.642 -31.609 1.00 48.31 90 ASN A O 1
ATOM 721 N N . LYS A 1 91 ? 0.271 -0.302 -32.179 1.00 47.09 91 LYS A N 1
ATOM 722 C CA . LYS A 1 91 ? -0.693 -1.397 -32.355 1.00 47.09 91 LYS A CA 1
ATOM 723 C C . LYS A 1 91 ? -0.524 -2.126 -33.689 1.00 47.09 91 LYS A C 1
ATOM 725 O O . LYS A 1 91 ? -0.699 -3.343 -33.730 1.00 47.09 91 LYS A O 1
ATOM 730 N N . GLU A 1 92 ? -0.146 -1.421 -34.755 1.00 46.16 92 GLU A N 1
ATOM 731 C CA . GLU A 1 92 ? 0.081 -2.045 -36.067 1.00 46.16 92 GLU A CA 1
ATOM 732 C C . GLU A 1 92 ? 1.337 -2.934 -36.088 1.00 46.16 92 GLU A C 1
ATOM 734 O O . GLU A 1 92 ? 1.322 -3.991 -36.719 1.00 46.16 92 GLU A O 1
ATOM 739 N N . ALA A 1 93 ? 2.376 -2.599 -35.314 1.00 47.44 93 ALA A N 1
ATOM 740 C CA . ALA A 1 93 ? 3.605 -3.396 -35.246 1.00 47.44 93 ALA A CA 1
ATOM 741 C C . ALA A 1 93 ? 3.430 -4.775 -34.571 1.00 47.44 93 ALA A C 1
ATOM 743 O O . ALA A 1 93 ? 4.167 -5.705 -34.887 1.00 47.44 93 ALA A O 1
ATOM 744 N N . LYS A 1 94 ? 2.440 -4.952 -33.680 1.00 40.34 94 LYS A N 1
ATOM 745 C CA . LYS A 1 94 ? 2.181 -6.242 -33.000 1.00 40.34 94 LYS A CA 1
ATOM 746 C C . LYS A 1 94 ? 1.173 -7.146 -33.719 1.00 40.34 94 LYS A C 1
ATOM 748 O O . LYS A 1 94 ? 0.934 -8.261 -33.264 1.00 40.34 94 LYS A O 1
ATOM 753 N N . SER A 1 95 ? 0.579 -6.699 -34.828 1.00 40.28 95 SER A N 1
ATOM 754 C CA . SER A 1 95 ? -0.465 -7.462 -35.531 1.00 40.28 95 SER A CA 1
ATOM 755 C C . SER A 1 95 ? 0.044 -8.301 -36.715 1.00 40.28 95 SER A C 1
ATOM 757 O O . SER A 1 95 ? -0.748 -9.041 -37.301 1.00 40.28 95 SER A O 1
ATOM 759 N N . TYR A 1 96 ? 1.333 -8.224 -37.065 1.00 42.16 96 TYR A N 1
ATOM 760 C CA . TYR A 1 96 ? 1.905 -8.878 -38.254 1.00 42.16 96 TYR A CA 1
ATOM 761 C C . TYR A 1 96 ? 2.804 -10.094 -37.974 1.00 42.16 96 TYR A C 1
ATOM 763 O O . TYR A 1 96 ? 3.531 -10.505 -38.870 1.00 42.16 96 TYR A O 1
ATOM 771 N N . ASP A 1 97 ? 2.732 -10.719 -36.792 1.00 45.22 97 ASP A N 1
ATOM 772 C CA . ASP A 1 97 ? 3.583 -11.888 -36.486 1.00 45.22 97 ASP A CA 1
ATOM 773 C C . ASP A 1 97 ? 2.832 -13.093 -35.886 1.00 45.22 97 ASP A C 1
ATOM 775 O O . ASP A 1 97 ? 3.315 -13.798 -35.005 1.00 45.22 97 ASP A O 1
ATOM 779 N N . SER A 1 98 ? 1.592 -13.344 -36.329 1.00 42.84 98 SER A N 1
ATOM 780 C CA . SER A 1 98 ? 0.824 -14.517 -35.867 1.00 42.84 98 SER A CA 1
ATOM 781 C C . SER A 1 98 ? -0.043 -15.172 -36.945 1.00 42.84 98 SER A C 1
ATOM 783 O O . SER A 1 98 ? -1.161 -15.601 -36.675 1.00 42.84 98 SER A O 1
ATOM 785 N N . LYS A 1 99 ? 0.446 -15.281 -38.186 1.00 41.75 99 LYS A N 1
ATOM 786 C CA . LYS A 1 99 ? -0.127 -16.214 -39.177 1.00 41.75 99 LYS A CA 1
ATOM 787 C C . LYS A 1 99 ? 0.932 -16.737 -40.145 1.00 41.75 99 LYS A C 1
ATOM 789 O O . LYS A 1 99 ? 0.898 -16.399 -41.321 1.00 41.75 99 LYS A O 1
ATOM 794 N N . ASN A 1 100 ? 1.837 -17.596 -39.676 1.00 42.44 100 ASN A N 1
ATOM 795 C CA . ASN A 1 100 ? 2.411 -18.601 -40.572 1.00 42.44 100 ASN A CA 1
ATOM 796 C C . ASN A 1 100 ? 2.903 -19.856 -39.833 1.00 42.44 100 ASN A C 1
ATOM 798 O O . ASN A 1 100 ? 4.088 -20.018 -39.577 1.00 42.44 100 ASN A O 1
ATOM 802 N N . THR A 1 101 ? 1.983 -20.759 -39.496 1.00 44.47 101 THR A N 1
ATOM 803 C CA . THR A 1 101 ? 2.279 -22.196 -39.402 1.00 44.47 101 THR A CA 1
ATOM 804 C C . THR A 1 101 ? 1.065 -22.955 -39.925 1.00 44.47 101 THR A C 1
ATOM 806 O O . THR A 1 101 ? 0.062 -23.088 -39.232 1.00 44.47 101 THR A O 1
ATOM 809 N N . ASN A 1 102 ? 1.113 -23.332 -41.204 1.00 37.47 102 ASN A N 1
ATOM 810 C CA . ASN A 1 102 ? 0.557 -24.575 -41.749 1.00 37.47 102 ASN A CA 1
ATOM 811 C C . ASN A 1 102 ? 0.776 -24.596 -43.267 1.00 37.47 102 ASN A C 1
ATOM 813 O O . ASN A 1 102 ? 0.013 -23.985 -44.016 1.00 37.47 102 ASN A O 1
ATOM 817 N N . SER A 1 103 ? 1.796 -25.334 -43.702 1.00 34.62 103 SER A N 1
ATOM 818 C CA . SER A 1 103 ? 1.754 -26.123 -44.933 1.00 34.62 103 SER A CA 1
ATOM 819 C C . SER A 1 103 ? 2.702 -27.305 -44.823 1.00 34.62 103 SER A C 1
ATOM 821 O O . SER A 1 103 ? 3.711 -27.181 -44.096 1.00 34.62 103 SER A O 1
#